Protein AF-A0A516KI26-F1 (afdb_mo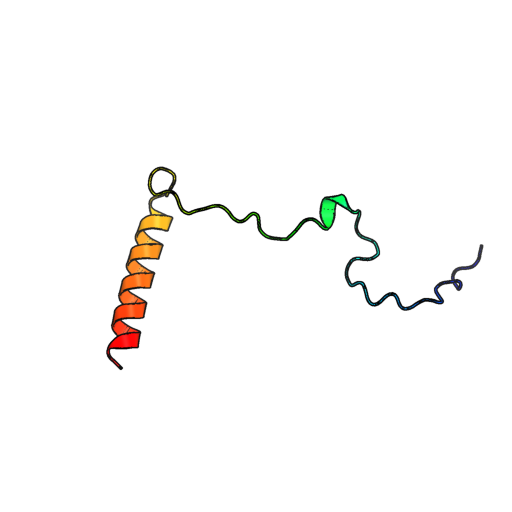nomer_lite)

Structure (mmCIF, N/CA/C/O backbone):
data_AF-A0A516KI26-F1
#
_entry.id   AF-A0A516KI26-F1
#
loop_
_atom_site.group_PDB
_atom_site.id
_atom_site.type_symbol
_atom_site.label_atom_id
_atom_site.label_alt_id
_atom_site.label_comp_id
_atom_site.label_asym_id
_atom_site.label_entity_id
_atom_site.label_seq_id
_atom_site.pdbx_PDB_ins_code
_atom_site.Cartn_x
_atom_site.Cartn_y
_atom_site.Cartn_z
_atom_site.occupancy
_atom_site.B_iso_or_equiv
_atom_site.auth_seq_id
_atom_site.auth_comp_id
_atom_site.auth_asym_id
_atom_site.auth_atom_id
_atom_site.pdbx_PDB_model_num
ATOM 1 N N . MET A 1 1 ? 2.353 -9.245 -52.398 1.00 47.69 1 MET A N 1
ATOM 2 C CA . MET A 1 1 ? 2.878 -9.257 -51.016 1.00 47.69 1 MET A CA 1
ATOM 3 C C . MET A 1 1 ? 1.893 -10.032 -50.162 1.00 47.69 1 MET A C 1
ATOM 5 O O . MET A 1 1 ? 0.765 -9.584 -49.999 1.00 47.69 1 MET A O 1
ATOM 9 N N . GLY A 1 2 ? 2.278 -11.259 -49.806 1.00 53.06 2 GLY A N 1
ATOM 10 C CA . GLY A 1 2 ? 1.418 -12.284 -49.217 1.00 53.06 2 GLY A CA 1
ATOM 11 C C . GLY A 1 2 ? 1.035 -11.968 -47.777 1.00 53.06 2 GLY A C 1
ATOM 12 O O . GLY A 1 2 ? 1.861 -11.520 -46.989 1.00 53.06 2 GLY A O 1
ATOM 13 N N . ARG A 1 3 ? -0.240 -12.193 -47.464 1.00 58.19 3 ARG A N 1
ATOM 14 C CA . ARG A 1 3 ? -0.834 -12.060 -46.127 1.00 58.19 3 ARG A CA 1
ATOM 15 C C . ARG A 1 3 ? -0.842 -13.393 -45.362 1.00 58.19 3 ARG A C 1
ATOM 17 O O . ARG A 1 3 ? -1.354 -13.448 -44.253 1.00 58.19 3 ARG A O 1
ATOM 24 N N . ASP A 1 4 ? -0.268 -14.447 -45.949 1.00 57.28 4 ASP A N 1
ATOM 25 C CA . ASP A 1 4 ? -0.506 -15.840 -45.550 1.00 57.28 4 ASP A CA 1
ATOM 26 C C . ASP A 1 4 ? 0.726 -16.555 -44.960 1.00 57.28 4 ASP A C 1
ATOM 28 O O . ASP A 1 4 ? 0.689 -17.761 -44.722 1.00 57.28 4 ASP A O 1
ATOM 32 N N . ASP A 1 5 ? 1.794 -15.826 -44.623 1.00 58.53 5 ASP A N 1
ATOM 33 C CA . ASP A 1 5 ? 2.977 -16.372 -43.929 1.00 58.53 5 ASP A CA 1
ATOM 34 C C . ASP A 1 5 ? 2.818 -16.410 -42.392 1.00 58.53 5 ASP A C 1
ATOM 36 O O . ASP A 1 5 ? 3.787 -16.480 -41.636 1.00 58.53 5 ASP A O 1
ATOM 40 N N . HIS A 1 6 ? 1.585 -16.417 -41.877 1.00 59.12 6 HIS A N 1
ATOM 41 C CA . HIS A 1 6 ? 1.289 -16.559 -40.443 1.00 59.12 6 HIS A CA 1
ATOM 42 C C . HIS A 1 6 ? 1.386 -18.020 -39.949 1.00 59.12 6 HIS A C 1
ATOM 44 O O . HIS A 1 6 ? 0.600 -18.473 -39.111 1.00 59.12 6 HIS A O 1
ATOM 50 N N . LYS A 1 7 ? 2.357 -18.794 -40.450 1.00 59.19 7 LYS A N 1
ATOM 51 C CA . LYS A 1 7 ? 2.606 -20.177 -40.014 1.00 59.19 7 LYS A CA 1
ATOM 52 C C . LYS A 1 7 ? 3.582 -20.209 -38.840 1.00 59.19 7 LYS A C 1
ATOM 54 O O . LYS A 1 7 ? 4.765 -20.494 -38.968 1.00 59.19 7 LYS A O 1
ATOM 59 N N . GLY A 1 8 ? 3.039 -19.960 -37.657 1.00 60.81 8 GLY A N 1
ATOM 60 C CA . GLY A 1 8 ? 3.727 -20.195 -36.396 1.00 60.81 8 GLY A CA 1
ATOM 61 C C . GLY A 1 8 ? 2.893 -19.654 -35.255 1.00 60.81 8 GLY A C 1
ATOM 62 O O . GLY A 1 8 ? 3.006 -18.481 -34.918 1.00 60.81 8 GLY A O 1
ATOM 63 N N . LYS A 1 9 ? 2.028 -20.494 -34.673 1.00 62.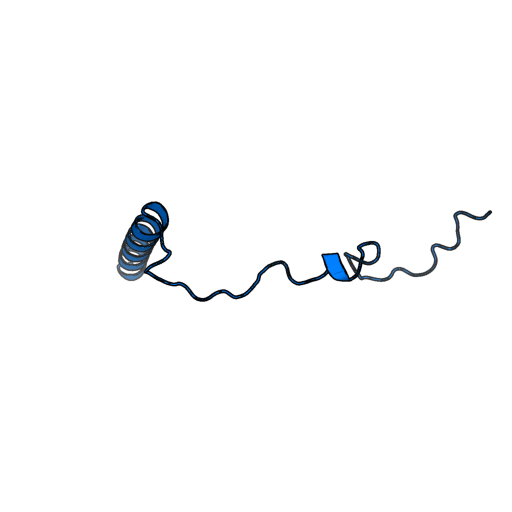97 9 LYS A N 1
ATOM 64 C CA . LYS A 1 9 ? 1.268 -20.156 -33.461 1.00 62.97 9 LYS A CA 1
ATOM 65 C C . LYS A 1 9 ? 2.249 -20.007 -32.295 1.00 62.97 9 LYS A C 1
ATOM 67 O O . LYS A 1 9 ? 2.392 -20.920 -31.483 1.00 62.97 9 LYS A O 1
ATOM 72 N N . SER A 1 10 ? 2.961 -18.886 -32.222 1.00 63.62 10 SER A N 1
ATOM 73 C CA . SER A 1 10 ? 3.685 -18.534 -31.012 1.00 63.62 10 SER A CA 1
ATOM 74 C C . SER A 1 10 ? 2.627 -18.335 -29.926 1.00 63.62 10 SER A C 1
ATOM 76 O O . SER A 1 10 ? 1.708 -17.532 -30.051 1.00 63.62 10 SER A O 1
ATOM 78 N N . ARG A 1 11 ? 2.699 -19.143 -28.866 1.00 69.25 11 ARG A N 1
ATOM 79 C CA . ARG A 1 11 ? 1.763 -19.095 -27.727 1.00 69.25 11 ARG A CA 1
ATOM 80 C C . ARG A 1 11 ? 1.975 -17.857 -26.841 1.00 69.25 11 ARG A C 1
ATOM 82 O O . ARG A 1 11 ? 1.396 -17.760 -25.763 1.00 69.25 11 ARG A O 1
ATOM 89 N N . ASN A 1 12 ? 2.804 -16.916 -27.286 1.00 72.56 12 ASN A N 1
ATOM 90 C CA . ASN A 1 12 ? 3.153 -15.722 -26.539 1.00 72.56 12 ASN A CA 1
ATOM 91 C C . ASN A 1 12 ? 2.043 -14.689 -26.718 1.00 72.56 12 ASN A C 1
ATOM 93 O O . ASN A 1 12 ? 1.935 -14.061 -27.770 1.00 72.56 12 ASN A O 1
ATOM 97 N N . LYS A 1 13 ? 1.246 -14.497 -25.658 1.00 74.75 13 LYS A N 1
ATOM 98 C CA . LYS A 1 13 ? 0.117 -13.548 -25.607 1.00 74.75 13 LYS A CA 1
ATOM 99 C C . LYS A 1 13 ? 0.501 -12.113 -26.000 1.00 74.75 13 LYS A C 1
ATOM 101 O O . LYS A 1 13 ? -0.350 -11.354 -26.436 1.00 74.75 13 LYS A O 1
ATOM 106 N N . LEU A 1 14 ? 1.784 -11.770 -25.891 1.00 79.94 14 LEU A N 1
ATOM 107 C CA . LEU A 1 14 ? 2.347 -10.443 -26.128 1.00 79.94 14 LEU A CA 1
ATOM 108 C C . LEU A 1 14 ? 3.455 -10.488 -27.198 1.00 79.94 14 LEU A C 1
ATOM 110 O O . LEU A 1 14 ? 4.536 -9.927 -27.035 1.00 79.94 14 LEU A O 1
ATOM 114 N N . ALA A 1 15 ? 3.250 -11.232 -28.290 1.00 80.62 15 ALA A N 1
ATOM 115 C CA . ALA A 1 15 ? 4.249 -11.339 -29.360 1.00 80.62 15 ALA A CA 1
ATOM 116 C C . ALA A 1 15 ? 4.470 -10.006 -30.100 1.00 80.62 15 ALA A C 1
ATOM 118 O O . ALA A 1 15 ? 5.607 -9.688 -30.439 1.00 80.62 15 ALA A O 1
ATOM 119 N N . GLN A 1 16 ? 3.396 -9.236 -30.295 1.00 83.88 16 GLN A N 1
ATOM 120 C CA . GLN A 1 16 ? 3.398 -7.975 -31.045 1.00 83.88 16 GLN A CA 1
ATOM 121 C C . GLN A 1 16 ? 3.766 -6.752 -30.202 1.00 83.88 16 GLN A C 1
ATOM 123 O O . GLN A 1 16 ? 4.059 -5.704 -30.767 1.00 83.88 16 GLN A O 1
ATOM 128 N N . THR A 1 17 ? 3.763 -6.857 -28.870 1.00 82.62 17 THR A N 1
ATOM 129 C CA . THR A 1 17 ? 4.139 -5.707 -28.049 1.00 82.62 17 THR A CA 1
ATOM 130 C C . THR A 1 17 ? 5.655 -5.480 -28.116 1.00 82.62 17 THR A C 1
ATOM 132 O O . THR A 1 17 ? 6.433 -6.442 -28.212 1.00 82.62 17 THR A O 1
ATOM 135 N N . PRO A 1 18 ? 6.117 -4.225 -28.100 1.00 85.38 18 PRO A N 1
ATOM 136 C CA . PRO A 1 18 ? 7.526 -3.890 -27.946 1.00 85.38 18 PRO A CA 1
ATOM 137 C C . PRO A 1 18 ? 8.087 -4.431 -26.627 1.00 85.38 18 PRO A C 1
ATOM 139 O O . PRO A 1 18 ? 7.383 -4.509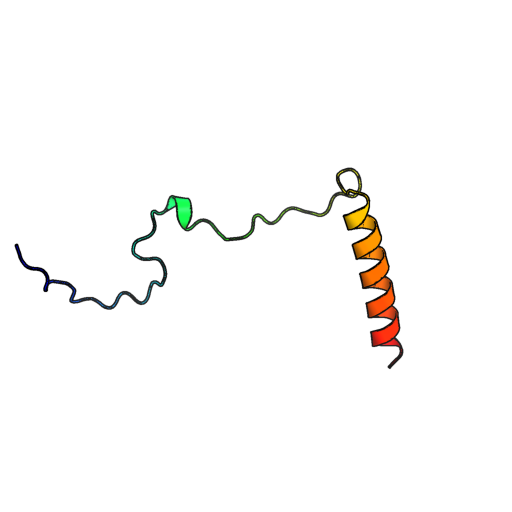 -25.627 1.00 85.38 18 PRO A O 1
ATOM 142 N N . LYS A 1 19 ? 9.372 -4.810 -26.589 1.00 79.94 19 LYS A N 1
ATOM 143 C CA . LYS A 1 19 ? 9.985 -5.420 -25.388 1.00 79.94 19 LYS A CA 1
ATOM 144 C C . LYS A 1 19 ? 9.913 -4.530 -24.139 1.00 79.94 19 LYS A C 1
ATOM 146 O O . LYS A 1 19 ? 9.791 -5.071 -23.049 1.00 79.94 19 LYS A O 1
ATOM 151 N N . TYR A 1 20 ? 9.977 -3.208 -24.300 1.00 77.69 20 TYR A N 1
ATOM 152 C CA . TYR A 1 20 ? 9.916 -2.249 -23.191 1.00 77.69 20 TYR A CA 1
ATOM 153 C C . TYR A 1 20 ? 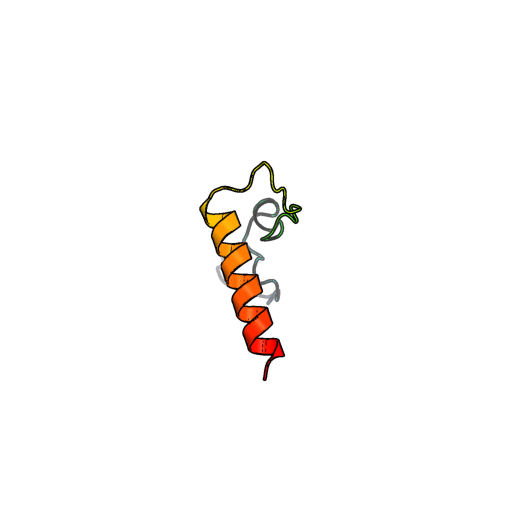8.508 -2.112 -22.588 1.00 77.69 20 TYR A C 1
ATOM 155 O O . TYR A 1 20 ? 8.383 -1.676 -21.459 1.00 77.69 20 TYR A O 1
ATOM 163 N N . GLU A 1 21 ? 7.461 -2.517 -23.313 1.00 77.88 21 GLU A N 1
ATOM 164 C CA . GLU A 1 21 ? 6.076 -2.589 -22.819 1.00 77.88 21 GLU A CA 1
ATOM 165 C C . GLU A 1 21 ? 5.739 -3.969 -22.232 1.00 77.88 21 GLU A C 1
ATOM 167 O O . GLU A 1 21 ? 4.649 -4.173 -21.712 1.00 77.88 21 GLU A O 1
ATOM 172 N N . LYS A 1 22 ? 6.654 -4.947 -22.328 1.00 74.56 22 LYS A N 1
ATOM 173 C CA . LYS A 1 22 ? 6.496 -6.287 -21.725 1.00 74.56 22 LYS A CA 1
ATOM 174 C C . LYS A 1 22 ? 7.037 -6.365 -20.302 1.00 74.56 22 LYS A C 1
ATOM 176 O O . LYS A 1 22 ? 7.003 -7.443 -19.710 1.00 74.56 22 LYS A O 1
ATOM 181 N N . THR A 1 23 ? 7.630 -5.284 -19.801 1.00 68.94 23 THR A N 1
ATOM 182 C CA . THR A 1 23 ? 8.112 -5.219 -18.424 1.00 68.94 23 THR A CA 1
ATOM 183 C C . THR A 1 23 ? 6.934 -5.352 -17.472 1.00 68.94 23 THR A C 1
ATOM 185 O O . THR A 1 23 ? 5.847 -4.862 -17.752 1.00 68.94 23 THR A O 1
ATOM 188 N N . THR A 1 24 ? 7.172 -6.094 -16.400 1.00 65.25 24 THR A N 1
ATOM 189 C CA . THR A 1 24 ? 6.181 -6.680 -15.502 1.00 65.25 24 THR A CA 1
ATOM 190 C C . THR A 1 24 ? 5.174 -5.662 -14.979 1.00 65.25 24 THR A C 1
ATOM 192 O O . THR A 1 24 ? 5.554 -4.574 -14.558 1.00 65.25 24 THR A O 1
ATOM 195 N N . ASP A 1 25 ? 3.899 -6.057 -14.958 1.00 67.25 25 ASP A N 1
ATOM 196 C CA . ASP A 1 25 ? 2.732 -5.250 -14.557 1.00 67.25 25 ASP A CA 1
ATOM 197 C C . ASP A 1 25 ? 2.780 -4.709 -13.107 1.00 67.25 25 ASP A C 1
ATOM 199 O O . ASP A 1 25 ? 1.860 -4.023 -12.668 1.00 67.25 25 ASP A O 1
ATOM 203 N N . GLY A 1 26 ? 3.836 -5.012 -12.349 1.00 66.31 26 GLY A N 1
ATOM 204 C CA . GLY A 1 26 ? 4.047 -4.556 -10.983 1.00 66.31 26 GLY A CA 1
ATOM 205 C C . GLY A 1 26 ? 5.525 -4.295 -10.732 1.00 66.31 26 GLY A C 1
ATOM 206 O O . GLY A 1 26 ? 6.370 -5.160 -10.969 1.00 66.31 26 GLY A O 1
ATOM 207 N N . ILE A 1 27 ? 5.826 -3.083 -10.275 1.00 74.12 27 ILE A N 1
ATOM 208 C CA . ILE A 1 27 ? 7.064 -2.798 -9.557 1.00 74.12 27 ILE A CA 1
ATOM 209 C C . ILE A 1 27 ? 6.781 -3.195 -8.111 1.00 74.12 27 ILE A C 1
ATOM 211 O O . ILE A 1 27 ? 5.842 -2.670 -7.511 1.00 74.12 27 ILE A O 1
ATOM 215 N N . ASP A 1 28 ? 7.565 -4.119 -7.565 1.00 72.81 28 ASP A N 1
ATOM 216 C CA . ASP A 1 28 ? 7.478 -4.471 -6.151 1.00 72.81 28 ASP A CA 1
ATOM 217 C C . ASP A 1 28 ? 8.065 -3.311 -5.336 1.00 72.81 28 ASP A C 1
ATOM 219 O O . ASP A 1 28 ? 9.280 -3.149 -5.251 1.00 72.81 28 ASP A O 1
ATOM 223 N N . VAL A 1 29 ? 7.192 -2.453 -4.804 1.00 76.94 29 VAL A N 1
ATOM 224 C CA . VAL A 1 29 ? 7.558 -1.324 -3.937 1.00 76.94 29 VAL A CA 1
ATOM 225 C C . VAL A 1 29 ? 7.109 -1.641 -2.516 1.00 76.94 29 VAL A C 1
ATOM 227 O O . VAL A 1 29 ? 5.946 -1.985 -2.295 1.00 76.94 29 VAL A O 1
ATOM 230 N N . GLU A 1 30 ? 8.009 -1.524 -1.538 1.00 83.50 30 GLU A N 1
ATOM 231 C CA . GLU A 1 30 ? 7.646 -1.733 -0.140 1.00 83.50 30 GLU A CA 1
ATOM 232 C C . GLU A 1 30 ? 6.748 -0.608 0.397 1.00 83.50 30 GLU A C 1
ATOM 234 O O . GLU A 1 30 ? 6.923 0.573 0.093 1.00 83.50 30 GLU A O 1
ATOM 239 N N . PHE A 1 31 ? 5.793 -0.975 1.258 1.00 83.25 31 PHE A N 1
ATOM 240 C CA . PHE A 1 31 ? 4.934 -0.005 1.932 1.00 83.25 31 PHE A CA 1
ATOM 241 C C . PHE A 1 31 ? 5.759 0.913 2.844 1.00 83.25 31 PHE A C 1
ATOM 243 O O . PHE A 1 31 ? 6.423 0.442 3.773 1.00 83.25 31 PHE A O 1
ATOM 250 N N . SER A 1 32 ? 5.648 2.227 2.641 1.00 88.56 32 SER A N 1
ATOM 251 C CA . SER A 1 32 ? 6.221 3.233 3.533 1.00 88.56 32 SER A CA 1
ATOM 252 C C . SER A 1 32 ? 5.115 4.064 4.183 1.00 88.56 32 SER A C 1
ATOM 254 O O . SER A 1 32 ? 4.235 4.623 3.533 1.00 88.56 32 SER A O 1
ATOM 256 N N . ARG A 1 33 ? 5.144 4.144 5.517 1.00 85.31 33 ARG A N 1
ATOM 257 C CA . ARG A 1 33 ? 4.101 4.845 6.281 1.00 85.31 33 ARG A CA 1
ATOM 258 C C . ARG A 1 33 ? 4.162 6.364 6.117 1.00 85.31 33 ARG A C 1
ATOM 260 O O . ARG A 1 33 ? 3.151 7.027 6.292 1.00 85.31 33 ARG A O 1
ATOM 267 N N . GLU A 1 34 ? 5.339 6.904 5.826 1.00 86.25 34 GLU A N 1
ATOM 268 C CA . GLU A 1 34 ? 5.558 8.348 5.683 1.00 86.25 34 GLU A CA 1
ATOM 269 C C . GLU A 1 34 ? 5.030 8.897 4.353 1.00 86.25 34 GLU A C 1
ATOM 271 O O . GLU A 1 34 ? 4.692 10.074 4.282 1.00 86.25 34 GLU A O 1
ATOM 276 N N . LEU A 1 35 ? 4.940 8.051 3.319 1.00 89.19 35 LEU A N 1
ATOM 277 C CA . LEU A 1 35 ? 4.358 8.412 2.023 1.00 89.19 35 LEU A CA 1
ATOM 278 C C . LEU A 1 35 ? 2.874 8.053 1.919 1.00 89.19 35 LEU A C 1
ATOM 280 O O . LEU A 1 35 ? 2.232 8.456 0.955 1.00 89.19 35 LEU A O 1
ATOM 284 N N . ALA A 1 36 ? 2.354 7.291 2.883 1.00 89.81 36 ALA A N 1
ATOM 285 C CA . ALA A 1 36 ? 0.963 6.876 2.900 1.00 89.81 36 ALA A CA 1
ATOM 286 C C . ALA A 1 36 ? 0.054 8.091 3.079 1.00 89.81 36 ALA A C 1
ATOM 288 O O . ALA A 1 36 ? 0.250 8.906 3.989 1.00 89.81 36 ALA A O 1
ATOM 289 N N . ASP A 1 37 ? -0.957 8.189 2.226 1.00 91.12 37 ASP A N 1
ATOM 290 C CA . ASP A 1 37 ? -1.975 9.211 2.374 1.00 91.12 37 ASP A CA 1
ATOM 291 C C . ASP A 1 37 ? -3.026 8.805 3.425 1.00 91.12 37 ASP A C 1
ATOM 293 O O . ASP A 1 37 ? -2.930 7.790 4.126 1.00 91.12 37 ASP A O 1
ATOM 297 N N . HIS A 1 38 ? -4.036 9.653 3.601 1.00 92.88 38 HIS A N 1
ATOM 298 C CA . HIS A 1 38 ? -5.106 9.373 4.550 1.00 92.88 38 HIS A CA 1
ATOM 299 C C . HIS A 1 38 ? -5.908 8.119 4.163 1.00 92.88 38 HIS A C 1
ATOM 301 O O . HIS A 1 38 ? -6.305 7.347 5.040 1.00 92.88 38 HIS A O 1
ATOM 307 N N . GLU A 1 39 ? -6.140 7.901 2.868 1.00 93.56 39 GLU A N 1
ATOM 308 C CA . GLU A 1 39 ? -6.933 6.778 2.368 1.00 93.56 39 GLU A CA 1
ATOM 309 C C . GLU A 1 39 ? -6.208 5.450 2.597 1.00 93.56 39 GLU A C 1
ATOM 311 O O . GLU A 1 39 ? -6.829 4.487 3.059 1.00 93.56 39 GLU A O 1
ATOM 316 N N . ASP A 1 40 ? -4.891 5.422 2.393 1.00 92.88 40 ASP A N 1
ATOM 317 C CA . ASP A 1 40 ? -4.029 4.275 2.672 1.00 92.88 40 ASP A CA 1
ATOM 318 C C . ASP A 1 40 ? -4.135 3.833 4.139 1.00 92.88 40 ASP A C 1
ATOM 320 O O . ASP A 1 40 ? -4.289 2.645 4.452 1.00 92.88 40 ASP A O 1
ATOM 324 N N . ILE A 1 41 ? -4.097 4.794 5.067 1.00 91.75 41 ILE A N 1
ATOM 325 C CA . ILE A 1 41 ? -4.190 4.521 6.506 1.00 91.75 41 ILE A CA 1
ATOM 326 C C . ILE A 1 41 ? -5.567 3.946 6.858 1.00 91.75 41 ILE A C 1
ATOM 328 O O . ILE A 1 41 ? -5.665 2.961 7.603 1.00 91.75 41 ILE A O 1
ATOM 332 N N . GLU A 1 42 ? -6.642 4.529 6.325 1.00 93.88 42 GLU A N 1
ATOM 333 C CA . GL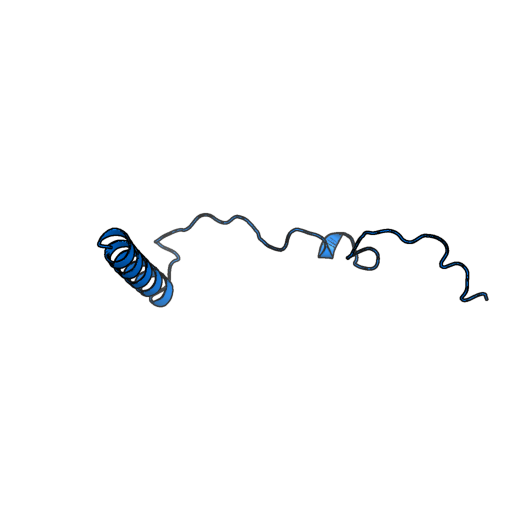U A 1 42 ? -7.987 4.016 6.566 1.00 93.88 42 GLU A CA 1
ATOM 334 C C . GLU A 1 42 ? -8.192 2.621 5.964 1.00 93.88 42 GLU A C 1
ATOM 336 O O . GLU A 1 42 ? -8.822 1.760 6.589 1.00 93.88 42 GLU A O 1
ATOM 341 N N . ALA A 1 43 ? -7.661 2.373 4.766 1.00 93.25 43 ALA A N 1
ATOM 342 C CA . ALA A 1 43 ? -7.726 1.077 4.105 1.00 93.25 43 ALA A CA 1
ATOM 343 C C . ALA A 1 43 ? -7.051 -0.007 4.957 1.00 93.25 43 ALA A C 1
ATOM 345 O O . ALA A 1 43 ? -7.642 -1.067 5.192 1.00 93.25 43 ALA A O 1
ATOM 346 N N . GLN A 1 44 ? -5.875 0.281 5.526 1.00 92.25 44 GLN A N 1
ATOM 347 C CA . GLN A 1 44 ? -5.208 -0.633 6.456 1.00 92.25 44 GLN A CA 1
ATOM 348 C C . GLN A 1 44 ? -6.044 -0.913 7.707 1.00 92.25 44 GLN A C 1
ATOM 350 O O . GLN A 1 44 ? -6.128 -2.061 8.155 1.00 92.25 44 GLN A O 1
ATOM 355 N N . ALA A 1 45 ? -6.675 0.113 8.284 1.00 94.12 45 ALA A N 1
ATOM 356 C CA . ALA A 1 45 ? -7.537 -0.057 9.451 1.00 94.12 45 ALA A CA 1
ATOM 357 C C . ALA A 1 45 ? -8.756 -0.940 9.131 1.00 94.12 45 ALA A C 1
ATOM 359 O O . ALA A 1 45 ? -9.087 -1.851 9.898 1.00 94.12 45 ALA A O 1
ATOM 360 N N . ARG A 1 46 ? -9.386 -0.726 7.968 1.00 95.00 46 ARG A N 1
ATOM 361 C CA . ARG A 1 46 ? -10.511 -1.542 7.482 1.00 95.00 46 ARG A CA 1
ATOM 362 C C . ARG A 1 46 ? -10.099 -2.993 7.236 1.00 95.00 46 ARG A C 1
ATOM 364 O O . ARG A 1 46 ? -10.837 -3.891 7.645 1.00 95.00 46 ARG A O 1
ATOM 371 N N . SER A 1 47 ? -8.927 -3.223 6.641 1.00 93.38 47 SER A N 1
ATOM 372 C CA . SER A 1 47 ? -8.390 -4.570 6.410 1.00 93.38 47 SER A CA 1
ATOM 373 C C . SER A 1 47 ? -8.209 -5.325 7.726 1.00 93.38 47 SER A C 1
ATOM 375 O O . SER A 1 47 ? -8.779 -6.398 7.904 1.00 93.38 47 SER A O 1
ATOM 377 N N . LYS A 1 48 ? -7.532 -4.715 8.708 1.00 94.25 48 LYS A N 1
ATOM 378 C CA . LYS A 1 48 ? -7.314 -5.326 10.032 1.00 94.25 48 LYS A CA 1
ATOM 379 C C . LYS A 1 48 ? -8.627 -5.678 10.735 1.00 94.25 48 LYS A C 1
ATOM 381 O O . LYS A 1 48 ? -8.743 -6.732 11.358 1.00 94.25 48 LYS A O 1
ATOM 386 N N . ALA A 1 49 ? -9.636 -4.811 10.630 1.00 94.12 49 ALA A N 1
ATOM 387 C CA . ALA A 1 49 ? -10.960 -5.075 11.188 1.00 94.12 49 ALA A CA 1
ATOM 388 C C . ALA A 1 49 ? -11.679 -6.236 10.475 1.00 94.12 49 ALA A C 1
ATOM 390 O O . ALA A 1 49 ? -12.396 -7.007 11.116 1.00 94.12 49 ALA A O 1
ATOM 391 N N . ALA A 1 50 ? -11.510 -6.375 9.158 1.00 94.69 50 ALA A N 1
ATOM 392 C CA . ALA A 1 50 ? -12.049 -7.499 8.402 1.00 94.69 50 ALA A CA 1
ATOM 393 C C . ALA A 1 50 ? -11.381 -8.823 8.798 1.00 94.69 50 ALA A C 1
ATOM 395 O O . ALA A 1 50 ? -12.101 -9.771 9.114 1.00 94.69 50 ALA A O 1
ATOM 396 N N . ASP A 1 51 ? -10.053 -8.852 8.895 1.00 94.69 51 ASP A N 1
ATOM 397 C CA . ASP A 1 51 ? -9.299 -10.040 9.312 1.00 94.69 51 ASP A CA 1
ATOM 398 C C . ASP A 1 51 ? -9.698 -10.487 10.720 1.00 94.69 51 ASP A C 1
ATOM 400 O O . ASP A 1 51 ? -10.001 -11.657 10.952 1.00 94.69 51 ASP A O 1
ATOM 404 N N . ALA A 1 52 ? -9.820 -9.543 11.658 1.00 94.06 52 ALA A N 1
ATOM 405 C CA . ALA A 1 52 ? -10.277 -9.835 13.014 1.00 94.06 52 ALA A CA 1
ATOM 406 C C . ALA A 1 52 ? -11.693 -10.438 13.054 1.00 94.06 52 ALA A C 1
ATOM 408 O O . ALA A 1 52 ? -11.998 -11.237 13.939 1.00 94.06 52 ALA A O 1
ATOM 409 N N . ARG A 1 53 ? -12.575 -10.070 12.114 1.00 91.75 53 ARG A N 1
ATOM 410 C CA . ARG A 1 53 ? -13.901 -10.696 11.980 1.00 91.75 53 ARG A CA 1
ATOM 411 C C . ARG A 1 53 ? -13.805 -12.093 11.377 1.00 91.75 53 ARG A C 1
ATOM 413 O O . ARG A 1 53 ? -14.505 -12.984 11.846 1.00 91.75 53 ARG A O 1
ATOM 420 N N . ALA A 1 54 ? -12.959 -12.280 10.366 1.00 91.94 54 ALA A N 1
ATOM 421 C CA . ALA A 1 54 ? -12.763 -13.569 9.711 1.00 91.94 54 ALA A CA 1
ATOM 422 C C . ALA A 1 54 ? -12.185 -14.615 10.676 1.00 91.94 54 ALA A C 1
ATOM 424 O O . ALA A 1 54 ? -12.681 -15.733 10.717 1.00 91.94 54 ALA A O 1
ATOM 425 N N . HIS A 1 55 ? -11.217 -14.230 11.510 1.00 87.88 55 HIS A N 1
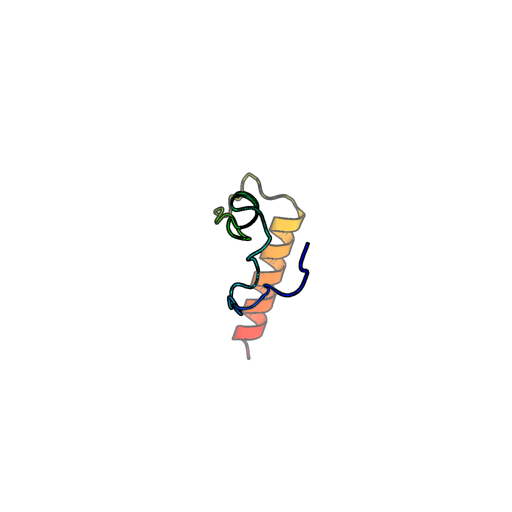ATOM 426 C CA . HIS A 1 55 ? -10.602 -15.108 12.512 1.00 87.88 55 HIS A CA 1
ATOM 427 C C . HIS A 1 55 ? -11.483 -15.418 13.731 1.00 87.88 55 HIS A C 1
ATOM 429 O O . HIS A 1 55 ? -11.143 -16.296 14.517 1.00 87.88 55 HIS A O 1
ATOM 435 N N . LYS A 1 56 ? -12.593 -14.694 13.924 1.00 83.50 56 LYS A N 1
ATOM 436 C CA . LYS A 1 56 ? -13.574 -14.966 14.990 1.00 83.50 56 LYS A CA 1
ATOM 437 C C . LYS A 1 56 ? -14.668 -15.961 14.577 1.00 83.50 56 LYS A C 1
ATOM 439 O O . LYS A 1 56 ? -15.556 -16.222 15.387 1.00 83.50 56 LYS A O 1
ATOM 444 N N . ARG A 1 57 ? -14.645 -16.452 13.336 1.00 60.66 57 ARG A N 1
ATOM 445 C CA . ARG A 1 57 ? -15.509 -17.537 12.850 1.00 60.66 57 ARG A CA 1
ATOM 446 C C . ARG A 1 57 ? -14.847 -18.886 13.072 1.00 60.66 57 ARG A C 1
ATOM 448 O O . ARG A 1 57 ? -15.614 -19.834 13.335 1.00 60.66 57 ARG A O 1
#

Secondary structure (DSSP, 8-state):
--S---------TTSSS-GGG-S-S-------TTT--HHHHHHHHHHHHHHHHHTT-

Organism: NCBI:txid2594883

pLDDT: mean 79.45, std 13.3, range [47.69, 95.0]

Radius of gyration: 22.61 Å; chains: 1; bounding box: 26×30×66 Å

Sequence (57 aa):
MGRDDHKGKSRNKLAQTPKYEKTTDGIDVEFSRELADHEDIEAQARSKAADARAHKR

InterPro domains:
  IPR025435 YfhD-like protein [PF14151] (1-57)

Foldseek 3Di:
DDPPPPPDPPVDPCPPPDPVVVPDPDDPDDDDPVPDDPVNVVVVVVVVVVVVVVVVD